Protein AF-A0A520H6A8-F1 (afdb_monomer_lite)

Sequence (180 aa):
MLRFQEWYRFLLSKWLVILTIGLIGGILGFTYAYFKKPYYIATTSFVLEESGSASSSLGGLGGLASMVGVDIGGGGGGIFQGDNILELYKSRAMIEKTLLTEIVVDNKKQLLVDVYISFNDLRNEWDNSELRNIHIKASSASNRLQDSLLGVIVSDINKNYLTVSKPDKKLSIIKADVTA

Secondary structure (DSSP, 8-state):
-HHHHHHHHHHHHTHHHHHHHHHHHHHHHHHHHHH-----EEEEEEE---S----STTSSSTTTHHHHS---S-----TTSTTHHHHHHHSHHHHHHHHTSEEEETTEEEEHHHHHHHHTTHHHHTTTSTTTT----SS-S--HHHHHHHHHHHHHIIIIIEEEE-SSTTS-EEEEEEE-

pLDDT: mean 81.59, std 15.68, range [42.97, 97.0]

Foldseek 3Di:
DVVVVVVVVVCVVCVVVVVVVVVVVVVVVCVVVVPDDDKDKDKDKDFQDDQPDDPDDPRRFPQCCVVPVGRDDDDDDHCRDACSVLVVCLDLVNQLLQQLDWDADPNDTDGNVVVVCVVVVVLVVCVPHPVNPDDAHSDVPDDPVNVVVSVVVSVCCSPPFWDWDDPDSPGRMIMIMGMD

Radius of gyration: 27.65 Å; chains: 1; bounding box: 62×59×78 Å

Structure (mmCIF, N/CA/C/O backbone):
data_AF-A0A520H6A8-F1
#
_entry.id   AF-A0A520H6A8-F1
#
loop_
_atom_site.group_PDB
_atom_site.id
_atom_site.type_symbol
_atom_site.label_atom_id
_atom_site.label_alt_id
_atom_site.label_comp_id
_atom_site.label_asym_id
_atom_site.label_entity_id
_atom_site.label_seq_id
_atom_site.pdbx_PDB_ins_code
_atom_site.Cartn_x
_atom_site.Cartn_y
_atom_site.Cartn_z
_atom_site.occupancy
_atom_site.B_iso_or_equiv
_atom_site.auth_seq_id
_atom_site.auth_comp_id
_atom_site.auth_asym_id
_atom_site.auth_atom_id
_atom_site.pdbx_PDB_model_num
ATOM 1 N N . MET A 1 1 ? 37.891 13.037 -44.558 1.00 59.78 1 MET A N 1
ATOM 2 C CA . MET A 1 1 ? 36.668 12.631 -45.291 1.00 59.78 1 MET A CA 1
ATOM 3 C C . MET A 1 1 ? 36.650 11.139 -45.652 1.00 59.78 1 MET A C 1
ATOM 5 O O . MET A 1 1 ? 35.626 10.511 -45.428 1.00 59.78 1 MET A O 1
ATOM 9 N N . LEU A 1 2 ? 37.771 10.546 -46.095 1.00 65.75 2 LEU A N 1
ATOM 10 C CA . LEU A 1 2 ? 37.885 9.122 -46.489 1.00 65.75 2 LEU A CA 1
ATOM 11 C C . LEU A 1 2 ? 37.439 8.099 -45.422 1.00 65.75 2 LEU A C 1
ATOM 13 O O . LEU A 1 2 ? 36.690 7.179 -45.735 1.00 65.75 2 LEU A O 1
ATOM 17 N N . ARG A 1 3 ? 37.793 8.307 -44.145 1.00 70.06 3 ARG A N 1
ATOM 18 C CA . ARG A 1 3 ? 37.411 7.376 -43.065 1.00 70.06 3 ARG A CA 1
ATOM 19 C C . ARG A 1 3 ? 35.894 7.221 -42.900 1.00 70.06 3 ARG A C 1
ATOM 21 O O . ARG A 1 3 ? 35.424 6.141 -42.586 1.00 70.06 3 ARG A O 1
ATOM 28 N N . PHE A 1 4 ? 35.101 8.262 -43.149 1.00 75.69 4 PHE A N 1
ATOM 29 C CA . PHE A 1 4 ? 33.644 8.184 -42.973 1.00 75.69 4 PHE A CA 1
ATOM 30 C C . PHE A 1 4 ? 32.980 7.291 -44.036 1.00 75.69 4 PHE A C 1
ATOM 32 O O . PHE A 1 4 ? 32.031 6.564 -43.748 1.00 75.69 4 PHE A O 1
ATOM 39 N N . GLN A 1 5 ? 33.515 7.302 -45.261 1.00 77.38 5 GLN A N 1
ATOM 40 C CA . GLN A 1 5 ? 33.028 6.465 -46.359 1.00 77.38 5 GLN A CA 1
ATOM 41 C C . GLN A 1 5 ? 33.377 4.984 -46.155 1.00 77.38 5 GLN A C 1
ATOM 43 O O . GLN A 1 5 ? 32.573 4.117 -46.497 1.00 77.38 5 GLN A O 1
ATOM 48 N N . GLU A 1 6 ? 34.539 4.687 -45.567 1.00 79.19 6 GLU A N 1
ATOM 49 C CA . GLU A 1 6 ? 34.951 3.317 -45.229 1.00 79.19 6 GLU A CA 1
ATOM 50 C C . GLU A 1 6 ? 34.042 2.698 -44.162 1.00 79.19 6 GLU A C 1
ATOM 52 O O . GLU A 1 6 ? 33.548 1.585 -44.339 1.00 79.19 6 GLU A O 1
ATOM 57 N N . TRP A 1 7 ? 33.739 3.449 -43.100 1.00 81.25 7 TRP A N 1
ATOM 58 C CA . TRP A 1 7 ? 32.823 3.006 -42.046 1.00 81.25 7 TRP A CA 1
ATOM 59 C C . TRP A 1 7 ? 31.401 2.780 -42.567 1.00 81.25 7 TRP A C 1
ATOM 61 O O . TRP A 1 7 ? 30.766 1.784 -42.221 1.00 81.25 7 TRP A O 1
ATOM 71 N N . TYR A 1 8 ? 30.917 3.652 -43.454 1.00 82.69 8 TYR A N 1
ATOM 72 C CA . TYR A 1 8 ? 29.604 3.495 -44.080 1.00 82.69 8 TYR A CA 1
ATOM 73 C C . TYR A 1 8 ? 29.512 2.221 -44.938 1.00 82.69 8 TYR A C 1
ATOM 75 O O . TYR A 1 8 ? 28.559 1.450 -44.815 1.00 82.69 8 TYR A O 1
ATOM 83 N N . ARG A 1 9 ? 30.533 1.943 -45.761 1.00 82.75 9 ARG A N 1
ATOM 84 C CA . ARG A 1 9 ? 30.605 0.703 -46.556 1.00 82.75 9 ARG A CA 1
ATOM 85 C C . ARG A 1 9 ? 30.714 -0.546 -45.677 1.00 82.75 9 ARG A C 1
ATOM 87 O O . ARG A 1 9 ? 30.116 -1.570 -46.001 1.00 82.75 9 ARG A O 1
ATOM 94 N N . PHE A 1 10 ? 31.431 -0.460 -44.558 1.00 83.50 10 PHE A N 1
ATOM 95 C CA . PHE A 1 10 ? 31.551 -1.551 -43.591 1.00 83.50 10 PHE A CA 1
ATOM 96 C C . PHE A 1 10 ? 30.209 -1.885 -42.915 1.00 83.50 10 PHE A C 1
ATOM 98 O O . PHE A 1 10 ? 29.831 -3.055 -42.848 1.00 83.50 10 PHE A O 1
ATOM 105 N N . LEU A 1 11 ? 29.451 -0.867 -42.492 1.00 83.62 11 LEU A N 1
ATOM 106 C CA . LEU A 1 11 ? 28.102 -1.026 -41.931 1.00 83.62 11 LEU A CA 1
ATOM 107 C C . LEU A 1 11 ? 27.141 -1.684 -42.934 1.00 83.62 11 LEU A C 1
ATOM 109 O O . LEU A 1 11 ? 26.421 -2.612 -42.571 1.00 83.62 11 LEU A O 1
ATOM 113 N N . LEU A 1 12 ? 27.181 -1.269 -44.206 1.00 83.69 12 LEU A N 1
ATOM 114 C CA . LEU A 1 12 ? 26.404 -1.886 -45.289 1.00 83.69 12 LEU A CA 1
ATOM 115 C C . LEU A 1 12 ? 26.795 -3.353 -45.534 1.00 83.69 12 LEU A C 1
ATOM 117 O O . LEU A 1 12 ? 25.922 -4.200 -45.704 1.00 83.69 12 LEU A O 1
ATOM 121 N N . SER A 1 13 ? 28.090 -3.681 -45.493 1.00 87.88 13 SER A N 1
ATOM 122 C CA . SER A 1 13 ? 28.577 -5.061 -45.658 1.00 87.88 13 SER A CA 1
ATOM 123 C C . SER A 1 13 ? 28.116 -5.997 -44.533 1.00 87.88 13 SER A C 1
ATOM 125 O O . SER A 1 13 ? 27.932 -7.194 -44.758 1.00 87.88 13 SER A O 1
ATOM 127 N N . LYS A 1 14 ? 27.905 -5.465 -43.323 1.00 89.75 14 LYS A N 1
ATOM 128 C CA . LYS A 1 14 ? 27.443 -6.214 -42.144 1.00 89.75 14 LYS A CA 1
ATOM 129 C C . LYS A 1 14 ? 25.970 -5.965 -41.806 1.00 89.75 14 LYS A C 1
ATOM 131 O O . LYS A 1 14 ? 25.535 -6.341 -40.720 1.00 89.75 14 LYS A O 1
ATOM 136 N N . TRP A 1 15 ? 25.189 -5.399 -42.728 1.00 89.19 15 TRP A N 1
ATOM 137 C CA . TRP A 1 15 ? 23.793 -5.022 -42.488 1.00 89.19 15 TRP A CA 1
ATOM 138 C C . TRP A 1 15 ? 22.920 -6.190 -42.003 1.00 89.19 15 TRP A C 1
ATOM 140 O O . TRP A 1 15 ? 22.103 -5.996 -41.112 1.00 89.19 15 TRP A O 1
ATOM 150 N N . LEU A 1 16 ? 23.164 -7.421 -42.476 1.00 89.31 16 LEU A N 1
ATOM 151 C CA . LEU A 1 16 ? 22.480 -8.622 -41.971 1.00 89.31 16 LEU A CA 1
ATOM 152 C C . LEU A 1 16 ? 22.775 -8.909 -40.490 1.00 89.31 16 LEU A C 1
ATOM 154 O O . LEU A 1 16 ? 21.863 -9.259 -39.754 1.00 89.31 16 LEU A O 1
ATOM 158 N N . VAL A 1 17 ? 24.021 -8.733 -40.038 1.00 91.62 17 VAL A N 1
ATOM 159 C CA . VAL A 1 17 ? 24.405 -8.926 -38.625 1.00 91.62 17 VAL A CA 1
ATOM 160 C C . VAL A 1 17 ? 23.788 -7.835 -37.748 1.00 91.62 17 VAL A C 1
ATOM 162 O O . VAL A 1 17 ? 23.321 -8.100 -36.646 1.00 91.62 17 VAL A O 1
ATOM 165 N N . ILE A 1 18 ? 23.752 -6.600 -38.248 1.00 91.75 18 ILE A N 1
ATOM 166 C CA . ILE A 1 18 ? 23.120 -5.473 -37.551 1.00 91.75 18 ILE A CA 1
ATOM 167 C C . ILE A 1 18 ? 21.611 -5.705 -37.437 1.00 91.75 18 ILE A C 1
ATOM 169 O O . ILE A 1 18 ? 21.031 -5.482 -36.377 1.00 91.75 18 ILE A O 1
ATOM 173 N N . LEU A 1 19 ? 20.984 -6.199 -38.507 1.00 93.38 19 LEU A N 1
ATOM 174 C CA . LEU A 1 19 ? 19.563 -6.512 -38.540 1.00 93.38 19 LEU A CA 1
ATOM 175 C C . LEU A 1 19 ? 19.219 -7.649 -37.577 1.00 93.38 19 LEU A C 1
ATOM 177 O O . LEU A 1 19 ? 18.251 -7.520 -36.838 1.00 93.38 19 LEU A O 1
ATOM 181 N N . THR A 1 20 ? 20.006 -8.728 -37.522 1.00 94.25 20 THR A N 1
ATOM 182 C CA . THR A 1 20 ? 19.737 -9.840 -36.596 1.00 94.25 20 THR A CA 1
ATOM 183 C C . THR A 1 20 ? 19.904 -9.429 -35.138 1.00 94.25 20 THR A C 1
ATOM 185 O O . THR A 1 20 ? 19.035 -9.735 -34.326 1.00 94.25 20 THR A O 1
ATOM 188 N N . ILE A 1 21 ? 20.959 -8.682 -34.797 1.00 95.56 21 ILE A N 1
ATOM 189 C CA . ILE A 1 21 ? 21.152 -8.157 -33.436 1.00 95.56 21 ILE A CA 1
ATOM 190 C C . ILE A 1 21 ? 20.030 -7.177 -33.073 1.00 95.56 21 ILE A C 1
ATOM 192 O O . ILE A 1 21 ? 19.483 -7.254 -31.974 1.00 95.56 21 ILE A O 1
ATOM 196 N N . GLY A 1 22 ? 19.647 -6.292 -33.998 1.00 94.94 22 GLY A N 1
ATOM 197 C CA . GLY A 1 22 ? 18.533 -5.364 -33.815 1.00 94.94 22 GLY A CA 1
ATOM 198 C C . GLY A 1 22 ? 17.197 -6.081 -33.620 1.00 94.94 22 GLY A C 1
ATOM 199 O O . GLY A 1 22 ? 16.420 -5.692 -32.754 1.00 94.94 22 GLY A O 1
ATOM 200 N N . LEU A 1 23 ? 16.953 -7.165 -34.360 1.00 96.50 23 LEU A N 1
ATOM 201 C CA . LEU A 1 23 ? 15.747 -7.979 -34.230 1.00 96.50 23 LEU A CA 1
ATOM 202 C C . LEU A 1 23 ? 15.709 -8.707 -32.881 1.00 96.50 23 LEU A C 1
ATOM 204 O O . LEU A 1 23 ? 14.691 -8.668 -32.200 1.00 96.50 23 LEU A O 1
ATOM 208 N N . ILE A 1 24 ? 16.821 -9.316 -32.458 1.00 96.75 24 ILE A N 1
ATOM 209 C CA . ILE A 1 24 ? 16.928 -9.990 -31.155 1.00 96.75 24 ILE A CA 1
ATOM 210 C C . ILE A 1 24 ? 16.736 -8.982 -30.017 1.00 96.75 24 ILE A C 1
ATOM 212 O O . ILE A 1 24 ? 15.935 -9.218 -29.115 1.00 96.75 24 ILE A O 1
ATOM 216 N N . GLY A 1 25 ? 17.422 -7.837 -30.073 1.00 96.69 25 GLY A N 1
ATOM 217 C CA . GLY A 1 25 ? 17.267 -6.765 -29.091 1.00 96.69 25 GLY A CA 1
ATOM 218 C C . GLY A 1 25 ? 15.847 -6.198 -29.068 1.00 96.69 25 GLY A C 1
ATOM 219 O O . GLY A 1 25 ? 15.298 -5.966 -27.994 1.00 96.69 25 GLY A O 1
ATOM 220 N N . GLY A 1 26 ? 15.224 -6.043 -30.238 1.00 96.56 26 GLY A N 1
ATOM 221 C CA . GLY A 1 26 ? 13.837 -5.610 -30.381 1.00 96.56 26 GLY A CA 1
ATOM 222 C C . GLY A 1 26 ? 12.848 -6.603 -29.777 1.00 96.56 26 GLY A C 1
ATOM 223 O O . GLY A 1 26 ? 11.975 -6.194 -29.019 1.00 96.56 26 GLY A O 1
ATOM 224 N N . ILE A 1 27 ? 13.014 -7.904 -30.036 1.00 97.00 27 ILE A N 1
ATOM 225 C CA . ILE A 1 27 ? 12.181 -8.961 -29.446 1.00 97.00 27 ILE A CA 1
ATOM 226 C C . ILE A 1 27 ? 12.343 -8.973 -27.927 1.00 97.00 27 ILE A C 1
ATOM 228 O O . ILE A 1 27 ? 11.342 -8.972 -27.216 1.00 97.00 27 ILE A O 1
ATOM 232 N N . LEU A 1 28 ? 13.574 -8.939 -27.412 1.00 96.19 28 LEU A N 1
ATOM 233 C CA . LEU A 1 28 ? 13.827 -8.924 -25.968 1.00 96.19 28 LEU A CA 1
ATOM 234 C C . LEU A 1 28 ? 13.251 -7.669 -25.302 1.00 96.19 28 LEU A C 1
ATOM 236 O O . LEU A 1 28 ? 12.582 -7.773 -24.276 1.00 96.19 28 LEU A O 1
ATOM 240 N N . GLY A 1 29 ? 13.459 -6.496 -25.904 1.00 95.31 29 GLY A N 1
ATOM 241 C CA . GLY A 1 29 ? 12.935 -5.226 -25.410 1.00 95.31 29 GLY A CA 1
ATOM 242 C C . GLY A 1 29 ? 11.408 -5.174 -25.431 1.00 95.31 29 GLY A C 1
ATOM 243 O O . GLY A 1 29 ? 10.798 -4.782 -24.440 1.00 95.31 29 GLY A O 1
ATOM 244 N N . PHE A 1 30 ? 10.787 -5.630 -26.522 1.00 95.06 30 PHE A N 1
ATOM 245 C CA . PHE A 1 30 ? 9.333 -5.723 -26.641 1.00 95.06 30 PHE A CA 1
ATOM 246 C C . PHE A 1 30 ? 8.754 -6.703 -25.624 1.00 95.06 30 PHE A C 1
ATOM 248 O O . PHE A 1 30 ? 7.806 -6.368 -24.925 1.00 95.06 30 PHE A O 1
ATOM 255 N N . THR A 1 31 ? 9.360 -7.883 -25.489 1.00 94.50 31 THR A N 1
ATOM 256 C CA . THR A 1 31 ? 8.930 -8.906 -24.528 1.00 94.50 31 THR A CA 1
ATOM 257 C C . THR A 1 31 ? 9.004 -8.364 -23.101 1.00 94.50 31 THR A C 1
ATOM 259 O O . THR A 1 31 ? 8.034 -8.453 -22.354 1.00 94.50 31 THR A O 1
ATOM 262 N N . TYR A 1 32 ? 10.115 -7.723 -22.733 1.00 93.50 32 TYR A N 1
ATOM 263 C CA . TYR A 1 32 ? 10.270 -7.094 -21.422 1.00 93.50 32 TYR A CA 1
ATOM 264 C C . TYR A 1 32 ? 9.230 -5.990 -21.178 1.00 93.50 32 TYR A C 1
ATOM 266 O O . TYR A 1 32 ? 8.599 -5.960 -20.123 1.00 93.50 32 TYR A O 1
ATOM 274 N N . ALA A 1 33 ? 9.023 -5.101 -22.153 1.00 90.75 33 ALA A N 1
ATOM 275 C CA . ALA A 1 33 ? 8.053 -4.016 -22.043 1.00 90.75 33 ALA A CA 1
ATOM 276 C C . ALA A 1 33 ? 6.607 -4.528 -21.963 1.00 90.75 33 ALA A C 1
ATOM 278 O O . ALA A 1 33 ? 5.809 -3.965 -21.222 1.00 90.75 33 ALA A O 1
ATOM 279 N N . TYR A 1 34 ? 6.285 -5.606 -22.680 1.00 90.50 34 TYR A N 1
ATOM 280 C CA . TYR A 1 34 ? 4.956 -6.210 -22.697 1.00 90.50 34 TYR A CA 1
ATOM 281 C C . TYR A 1 34 ? 4.600 -6.886 -21.366 1.00 90.50 34 TYR A C 1
ATOM 283 O O . TYR A 1 34 ? 3.470 -6.776 -20.902 1.00 90.50 34 TYR A O 1
ATOM 291 N N . PHE A 1 35 ? 5.561 -7.557 -20.720 1.00 89.62 35 PHE A N 1
ATOM 292 C CA . PHE A 1 35 ? 5.331 -8.214 -19.427 1.00 89.62 35 PHE A CA 1
ATOM 293 C C . PHE A 1 35 ? 5.417 -7.273 -18.221 1.00 89.62 35 PHE A C 1
ATOM 295 O O . PHE A 1 35 ? 4.959 -7.626 -17.131 1.00 89.62 35 PHE A O 1
ATOM 302 N N . LYS A 1 36 ? 6.004 -6.083 -18.378 1.00 85.56 36 LYS A N 1
ATOM 303 C CA . LYS A 1 36 ? 6.109 -5.115 -17.289 1.00 85.56 36 LYS A CA 1
ATOM 304 C C . LYS A 1 36 ? 4.738 -4.499 -17.013 1.00 85.56 36 LYS A C 1
ATOM 306 O O . LYS A 1 36 ? 4.284 -3.617 -17.737 1.00 85.56 36 LYS A O 1
ATOM 311 N N . LYS A 1 37 ? 4.091 -4.952 -15.937 1.00 80.81 37 LYS A N 1
ATOM 312 C CA . LYS A 1 37 ? 2.832 -4.365 -15.468 1.00 80.81 37 LYS A CA 1
ATOM 313 C C . LYS A 1 37 ? 3.035 -2.875 -15.127 1.00 80.81 37 LYS A C 1
ATOM 315 O O . LYS A 1 37 ? 4.077 -2.531 -14.557 1.00 80.81 37 LYS A O 1
ATOM 320 N N . PRO A 1 38 ? 2.088 -1.989 -15.491 1.00 81.75 38 PRO A N 1
ATOM 321 C CA . PRO A 1 38 ? 2.124 -0.596 -15.061 1.00 81.75 38 PRO A CA 1
ATOM 322 C C . PRO A 1 38 ? 2.018 -0.524 -13.533 1.00 81.75 38 PRO A C 1
ATOM 324 O O . PRO A 1 38 ? 1.336 -1.344 -12.930 1.00 81.75 38 PRO A O 1
ATOM 327 N N . TYR A 1 39 ? 2.713 0.440 -12.931 1.00 82.88 39 TYR A N 1
ATOM 328 C CA . TYR A 1 39 ? 2.699 0.680 -11.489 1.00 82.88 39 TYR A CA 1
ATOM 329 C C . TYR A 1 39 ? 2.027 2.023 -11.231 1.00 82.88 39 TYR A C 1
ATOM 331 O O . TYR A 1 39 ? 2.516 3.054 -11.707 1.00 82.88 39 TYR A O 1
ATOM 339 N N . TYR A 1 40 ? 0.905 2.013 -10.521 1.00 88.56 40 TYR A N 1
ATOM 340 C CA . TYR A 1 40 ? 0.135 3.211 -10.215 1.00 88.56 40 TYR A CA 1
ATOM 341 C C . TYR A 1 40 ? 0.379 3.617 -8.766 1.00 88.56 40 TYR A C 1
ATOM 343 O O . TYR A 1 40 ? 0.258 2.804 -7.857 1.00 88.56 40 TYR A O 1
ATOM 351 N N . ILE A 1 41 ? 0.727 4.887 -8.545 1.00 91.81 41 ILE A N 1
ATOM 352 C CA . ILE A 1 41 ? 0.984 5.427 -7.206 1.00 91.81 41 ILE A CA 1
ATOM 353 C C . ILE A 1 41 ? 0.012 6.572 -6.951 1.00 91.81 41 ILE A C 1
ATOM 355 O O . ILE A 1 41 ? 0.034 7.583 -7.655 1.00 91.81 41 ILE A O 1
ATOM 359 N N . ALA A 1 42 ? -0.822 6.421 -5.929 1.00 93.12 42 ALA A N 1
ATOM 360 C CA . ALA A 1 42 ? -1.629 7.496 -5.381 1.00 93.12 42 ALA A CA 1
ATOM 361 C C . ALA A 1 42 ? -0.867 8.148 -4.222 1.00 93.12 42 ALA A C 1
ATOM 363 O O . ALA A 1 42 ? -0.645 7.523 -3.188 1.00 93.12 42 ALA A O 1
ATOM 364 N N . THR A 1 43 ? -0.471 9.408 -4.397 1.00 93.19 43 THR A N 1
ATOM 365 C CA . THR A 1 43 ? 0.259 10.179 -3.385 1.00 93.19 43 THR A CA 1
ATOM 366 C C . THR A 1 43 ? -0.673 11.146 -2.671 1.00 93.19 43 THR A C 1
ATOM 368 O O . THR A 1 43 ? -1.290 11.999 -3.305 1.00 93.19 43 THR A O 1
ATOM 371 N N . THR A 1 44 ? -0.694 11.085 -1.341 1.00 92.50 44 THR A N 1
ATOM 372 C CA . THR A 1 44 ? -1.297 12.112 -0.482 1.00 92.50 44 THR A CA 1
ATOM 373 C C . THR A 1 44 ? -0.217 12.767 0.368 1.00 92.50 44 THR A C 1
ATOM 375 O O . THR A 1 44 ? 0.526 12.081 1.068 1.00 92.50 44 THR A O 1
ATOM 378 N N . SER A 1 45 ? -0.126 14.097 0.333 1.00 90.00 45 SER A N 1
ATOM 379 C CA . SER A 1 45 ? 0.818 14.867 1.150 1.00 90.00 45 SER A CA 1
ATOM 380 C C . SER A 1 45 ? 0.096 15.874 2.030 1.00 90.00 45 SER A C 1
ATOM 382 O O . SER A 1 45 ? -0.772 16.598 1.545 1.00 90.00 45 SER A 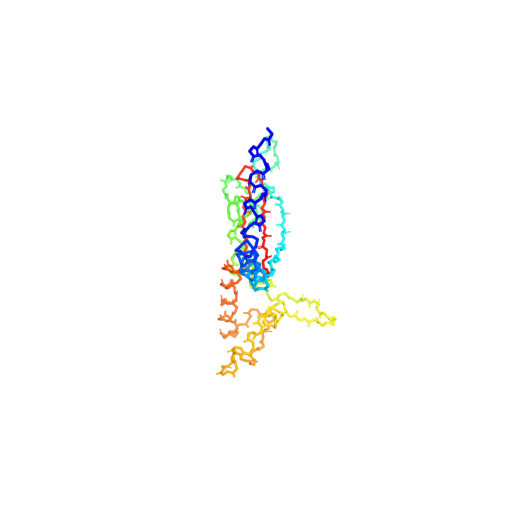O 1
ATOM 384 N N . PHE A 1 46 ? 0.490 15.962 3.296 1.00 87.31 46 PHE A N 1
ATOM 385 C CA . PHE A 1 46 ? -0.078 16.904 4.256 1.00 87.31 46 PHE A CA 1
ATOM 386 C C . PHE A 1 46 ? 1.012 17.496 5.148 1.00 87.31 46 PHE A C 1
ATOM 388 O O . PHE A 1 46 ? 2.077 16.904 5.327 1.00 87.31 46 PHE A O 1
ATOM 395 N N . VAL A 1 47 ? 0.750 18.687 5.683 1.00 82.75 47 VAL A N 1
ATOM 396 C CA . VAL A 1 47 ? 1.651 19.379 6.610 1.00 82.75 47 VAL A CA 1
ATOM 397 C C . VAL A 1 47 ? 1.121 19.202 8.019 1.00 82.7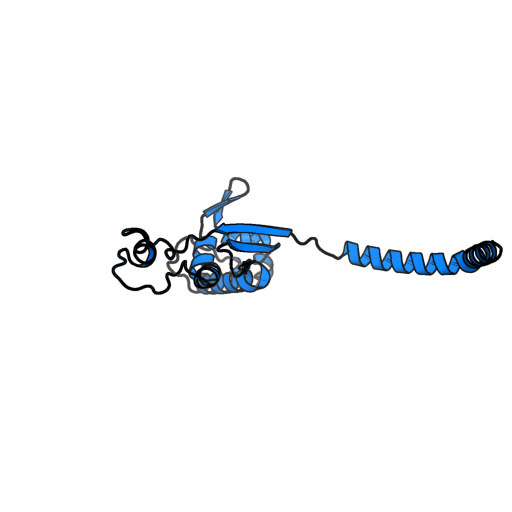5 47 VAL A C 1
ATOM 399 O O . VAL A 1 47 ? -0.080 19.338 8.246 1.00 82.75 47 VAL A O 1
ATOM 402 N N . LEU A 1 48 ? 2.018 18.917 8.954 1.00 71.62 48 LEU A N 1
ATOM 403 C CA . LEU A 1 48 ? 1.682 18.806 10.361 1.00 71.62 48 LEU A CA 1
ATOM 404 C C . LEU A 1 48 ? 2.202 20.028 11.121 1.00 71.62 48 LEU A C 1
ATOM 406 O O . LEU A 1 48 ? 3.393 20.334 11.085 1.00 71.62 48 LEU A O 1
ATOM 410 N N . GLU A 1 49 ? 1.297 20.748 11.779 1.00 65.75 49 GLU A N 1
ATOM 411 C CA . GLU A 1 49 ? 1.647 21.897 12.611 1.00 65.75 49 GLU A CA 1
ATOM 412 C C . GLU A 1 49 ? 2.157 21.398 13.968 1.00 65.75 49 GLU A C 1
ATOM 414 O O . GLU A 1 49 ? 1.408 20.865 14.788 1.00 65.75 49 GLU A O 1
ATOM 419 N N . GLU A 1 50 ? 3.467 21.503 14.178 1.00 59.78 50 GLU A N 1
ATOM 420 C CA . GLU A 1 50 ? 4.1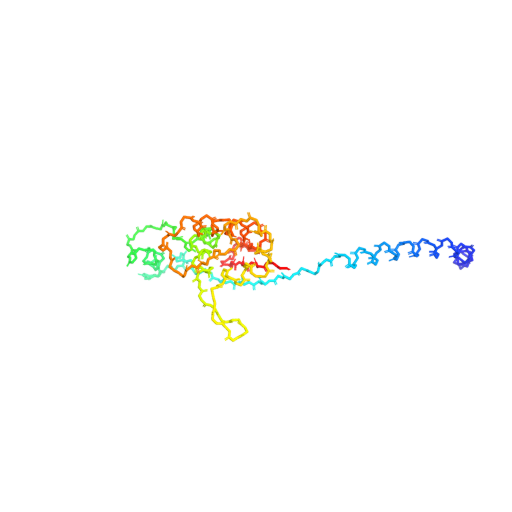04 21.147 15.442 1.00 59.78 50 GLU A CA 1
ATOM 421 C C . GLU A 1 50 ? 3.937 22.314 16.423 1.00 59.78 50 GLU A C 1
ATOM 423 O O . GLU A 1 50 ? 4.301 23.451 16.123 1.00 59.78 50 GLU A O 1
ATOM 428 N N . SER A 1 51 ? 3.373 22.050 17.604 1.00 54.22 51 SER A N 1
ATOM 429 C CA . SER A 1 51 ? 3.066 23.049 18.638 1.00 54.22 51 SER A CA 1
ATOM 430 C C . SER A 1 51 ? 4.323 23.543 19.373 1.00 54.22 51 SER A C 1
ATOM 432 O O . SER A 1 51 ? 4.420 23.436 20.596 1.00 54.22 51 SER A O 1
ATOM 434 N N . GLY A 1 52 ? 5.321 24.028 18.632 1.00 52.47 52 GLY A N 1
ATOM 435 C CA . GLY A 1 52 ? 6.692 24.117 19.122 1.00 52.47 52 GLY A CA 1
ATOM 436 C C . GLY A 1 52 ? 7.546 25.245 18.553 1.00 52.47 52 GLY A C 1
ATOM 437 O O . GLY A 1 52 ? 8.753 25.072 18.483 1.00 52.47 52 GLY A O 1
ATOM 438 N N . SER A 1 53 ? 6.989 26.396 18.163 1.00 42.97 53 SER A N 1
ATOM 439 C CA . SER A 1 53 ? 7.806 27.604 17.923 1.00 42.97 53 SER A CA 1
ATOM 440 C C . SER A 1 53 ? 6.972 28.885 17.832 1.00 42.97 53 SER A C 1
ATOM 442 O O . SER A 1 53 ? 6.841 29.483 16.768 1.00 42.97 53 SER A O 1
ATOM 444 N N . ALA A 1 54 ? 6.420 29.345 18.954 1.00 43.44 54 ALA A N 1
ATOM 445 C CA . ALA A 1 54 ? 5.992 30.735 19.083 1.00 43.44 54 ALA A CA 1
ATOM 446 C C . ALA A 1 54 ? 6.235 31.215 20.516 1.00 43.44 54 ALA A C 1
ATOM 448 O O . ALA A 1 54 ? 5.542 30.830 21.455 1.00 43.44 54 ALA A O 1
ATOM 449 N N . SER A 1 55 ? 7.241 32.075 20.666 1.00 43.94 55 SER A N 1
ATOM 450 C CA . SER A 1 55 ? 7.534 32.909 21.833 1.00 43.94 55 SER A CA 1
ATOM 451 C C . SER A 1 55 ? 6.437 33.960 22.036 1.00 43.94 55 SER A C 1
ATOM 453 O O . SER A 1 55 ? 6.652 35.166 21.928 1.00 43.94 55 SER A O 1
ATOM 455 N N . SER A 1 56 ? 5.212 33.507 22.258 1.00 47.72 56 SER A N 1
ATOM 456 C CA . SER A 1 56 ? 4.058 34.340 22.558 1.00 47.72 56 SER A CA 1
ATOM 457 C C . SER A 1 56 ? 3.152 33.537 23.473 1.00 47.72 56 SER A C 1
ATOM 459 O O . SER A 1 56 ? 2.880 32.368 23.216 1.00 47.72 56 SER A O 1
ATOM 461 N N . SER A 1 57 ? 2.745 34.183 24.560 1.00 48.09 57 SER A N 1
ATOM 462 C CA . SER A 1 57 ? 2.170 33.668 25.809 1.00 48.09 57 SER A CA 1
ATOM 463 C C . SER A 1 57 ? 0.970 32.692 25.733 1.00 48.09 57 SER A C 1
ATOM 465 O O . SER A 1 57 ? 0.378 32.409 26.770 1.00 48.09 57 SER A O 1
ATOM 467 N N . LEU A 1 58 ? 0.580 32.186 24.559 1.00 53.06 58 LEU A N 1
ATOM 468 C CA . LEU A 1 58 ? -0.591 31.324 24.348 1.00 53.06 58 LEU A CA 1
ATOM 469 C C . LEU A 1 58 ? -0.449 30.251 23.235 1.00 53.06 58 LEU A C 1
ATOM 471 O O . LEU A 1 58 ? -1.427 29.575 22.942 1.00 53.06 58 LEU A O 1
ATOM 475 N N . GLY A 1 59 ? 0.719 30.058 22.603 1.00 52.03 59 GLY A N 1
ATOM 476 C CA . GLY A 1 59 ? 0.837 29.180 21.415 1.00 52.03 59 GLY A CA 1
ATOM 477 C C . GLY A 1 59 ? 1.140 27.687 21.655 1.00 52.03 59 GLY A C 1
ATOM 478 O O . GLY A 1 59 ? 0.902 26.870 20.773 1.00 52.03 59 GLY A O 1
ATOM 479 N N . GLY A 1 60 ? 1.682 27.311 22.822 1.00 49.53 60 GLY A N 1
ATOM 480 C CA . GLY A 1 60 ? 2.348 26.007 23.034 1.00 49.53 60 GLY A CA 1
ATOM 481 C C . GLY A 1 60 ? 1.588 24.937 23.832 1.00 49.53 60 GLY A C 1
ATOM 482 O O . GLY A 1 60 ? 2.137 23.866 24.046 1.00 49.53 60 GLY A O 1
ATOM 483 N N . LEU A 1 61 ? 0.351 25.200 24.273 1.00 51.47 61 LEU A N 1
ATOM 484 C CA . LEU A 1 61 ? -0.496 24.238 25.012 1.00 51.47 61 LEU A CA 1
ATOM 485 C C . LEU A 1 61 ? -1.493 23.476 24.102 1.00 51.47 61 LEU A C 1
ATOM 487 O O . LEU A 1 61 ? -2.319 22.701 24.573 1.00 51.47 61 LEU A O 1
ATOM 491 N N . GLY A 1 62 ? -1.460 23.700 22.782 1.00 52.56 62 GLY A N 1
ATOM 492 C CA . GLY A 1 62 ? -2.414 23.115 21.824 1.00 52.56 62 GLY A CA 1
ATOM 493 C C . GLY A 1 62 ? -2.126 21.663 21.412 1.00 52.56 62 GLY A C 1
ATOM 494 O O . GLY A 1 62 ? -3.004 21.006 20.855 1.00 52.56 62 GLY A O 1
ATOM 495 N N . GLY A 1 63 ? -0.916 21.153 21.682 1.00 52.28 63 GLY A N 1
ATOM 496 C CA . GLY A 1 63 ? -0.387 19.879 21.166 1.00 52.28 63 GLY A CA 1
ATOM 497 C C . GLY A 1 63 ? -0.565 18.638 22.053 1.00 52.28 63 GLY A C 1
ATOM 498 O O . GLY A 1 63 ? -0.540 17.526 21.527 1.00 52.28 63 GLY A O 1
ATOM 499 N N . LEU A 1 64 ? -0.764 18.788 23.371 1.00 48.34 64 LEU A N 1
ATOM 500 C CA . LEU A 1 64 ? -1.137 17.674 24.262 1.00 48.34 64 LEU A CA 1
ATOM 501 C C . LEU A 1 64 ? -2.540 17.847 24.887 1.00 48.34 64 LEU A C 1
ATOM 503 O O . LEU A 1 64 ? -3.120 16.875 25.369 1.00 48.34 64 LEU A O 1
ATOM 507 N N . ALA A 1 65 ? -3.197 19.000 24.703 1.00 51.53 65 ALA A N 1
ATOM 508 C CA . ALA A 1 65 ? -4.645 19.163 24.853 1.00 51.53 65 ALA A CA 1
ATOM 509 C C . ALA A 1 65 ? -5.351 18.393 23.734 1.00 51.53 65 ALA A C 1
ATOM 511 O O . ALA A 1 65 ? -6.434 17.848 23.910 1.00 51.53 65 ALA A O 1
ATOM 512 N N . SER A 1 66 ? -4.665 18.259 22.604 1.00 48.91 66 SER A N 1
ATOM 513 C CA . SER A 1 66 ? -5.040 17.457 21.445 1.00 48.91 66 SER A CA 1
ATOM 514 C C . SER A 1 66 ? -4.793 15.952 21.602 1.00 48.91 66 SER A C 1
ATOM 516 O O . SER A 1 66 ? -5.232 15.189 20.746 1.00 48.91 66 SER A O 1
ATOM 518 N N . MET A 1 67 ? -4.156 15.497 22.689 1.00 45.81 67 MET A N 1
ATOM 519 C CA . MET A 1 67 ? -3.951 14.069 22.981 1.00 45.81 67 MET A CA 1
ATOM 520 C C . MET A 1 67 ? -4.681 13.557 24.228 1.00 45.81 67 MET A C 1
ATOM 522 O O . MET A 1 67 ? -5.017 12.376 24.274 1.00 45.81 67 MET A O 1
ATOM 526 N N . VAL A 1 68 ? -4.931 14.419 25.222 1.00 53.25 68 VAL A N 1
ATOM 527 C CA . VAL A 1 68 ? -5.582 14.053 26.500 1.00 53.25 68 VAL A CA 1
ATOM 528 C C . VAL A 1 68 ? -6.856 14.872 26.783 1.00 53.25 68 VAL A C 1
ATOM 530 O O . VAL A 1 68 ? -7.657 14.492 27.630 1.00 53.25 68 VAL A O 1
ATOM 533 N N . GLY A 1 69 ? -7.096 15.981 26.078 1.00 47.91 69 GLY A N 1
ATOM 534 C CA . GLY A 1 69 ? -8.134 16.967 26.411 1.00 47.91 69 GLY A CA 1
ATOM 535 C C . GLY A 1 69 ? -7.632 18.121 27.289 1.00 47.91 69 GLY A C 1
ATOM 536 O O . GLY A 1 69 ? -8.348 19.107 27.434 1.00 47.91 69 GLY A O 1
ATOM 537 N N . VAL A 1 70 ? -6.408 18.040 27.839 1.00 49.31 70 VAL A N 1
ATOM 538 C CA . VAL A 1 70 ? -5.748 19.108 28.617 1.00 49.31 70 VAL A CA 1
ATOM 539 C C . VAL A 1 70 ? -4.215 18.973 28.514 1.00 49.31 70 VAL A C 1
ATOM 541 O O . VAL A 1 70 ? -3.672 17.959 28.942 1.00 49.31 70 VAL A O 1
ATOM 544 N N . ASP A 1 71 ? -3.520 19.991 27.986 1.00 48.25 71 ASP A N 1
ATOM 545 C CA . ASP A 1 71 ? -2.060 20.173 28.126 1.00 48.25 71 ASP A CA 1
ATOM 546 C C . ASP A 1 71 ? -1.808 21.241 29.186 1.00 48.25 71 ASP A C 1
ATOM 548 O O . ASP A 1 71 ? -2.161 22.406 28.985 1.00 48.25 71 ASP A O 1
ATOM 552 N N . ILE A 1 72 ? -1.199 20.880 30.309 1.00 50.19 72 ILE A N 1
ATOM 553 C CA . ILE A 1 72 ? -0.641 21.849 31.251 1.00 50.19 72 ILE A CA 1
ATOM 554 C C . ILE A 1 72 ? 0.767 21.366 31.593 1.00 50.19 72 ILE A C 1
ATOM 556 O O . ILE A 1 72 ? 0.973 20.623 32.546 1.00 50.19 72 ILE A O 1
ATOM 560 N N . GLY A 1 73 ? 1.737 21.839 30.810 1.00 47.62 73 GLY A N 1
ATOM 561 C CA . GLY A 1 73 ? 3.121 22.006 31.247 1.00 47.62 73 GLY A CA 1
ATOM 562 C C . GLY A 1 73 ? 4.106 20.908 30.844 1.00 47.62 73 GLY A C 1
ATOM 563 O O . GLY A 1 73 ? 4.135 19.834 31.431 1.00 47.62 73 GLY A O 1
ATOM 564 N N . GLY A 1 74 ? 5.035 21.279 29.958 1.00 46.62 74 GLY A N 1
ATOM 565 C CA . GLY A 1 74 ? 6.316 20.593 29.761 1.00 46.62 74 GLY A CA 1
ATOM 566 C C . GLY A 1 74 ? 6.340 19.689 28.533 1.00 46.62 74 GLY A C 1
ATOM 567 O O . GLY A 1 74 ? 5.847 18.571 28.570 1.00 46.62 74 GLY A O 1
ATOM 568 N N . GLY A 1 75 ? 6.938 20.190 27.448 1.00 58.06 75 GLY A N 1
ATOM 569 C CA . GLY A 1 75 ? 6.951 19.560 26.128 1.00 58.06 75 GLY A CA 1
ATOM 570 C C . GLY A 1 75 ? 7.369 18.087 26.121 1.00 58.06 75 GLY A C 1
ATOM 571 O O . GLY A 1 75 ? 8.412 17.715 26.655 1.00 58.06 75 GLY A O 1
ATOM 572 N N . GLY A 1 76 ? 6.560 17.266 25.454 1.00 49.38 76 GLY A N 1
ATOM 573 C CA . GLY A 1 76 ? 6.838 15.848 25.269 1.00 49.38 76 GLY A CA 1
ATOM 574 C C . GLY A 1 76 ? 5.820 15.152 24.371 1.00 49.38 76 GLY A C 1
ATOM 575 O O . GLY A 1 76 ? 4.894 14.527 24.868 1.00 49.38 76 GLY A O 1
ATOM 576 N N . GLY A 1 77 ? 6.021 15.235 23.052 1.00 59.31 77 GLY A N 1
ATOM 577 C CA . GLY A 1 77 ? 5.715 14.153 22.107 1.00 59.31 77 GLY A CA 1
ATOM 578 C C . GLY A 1 77 ? 4.263 13.681 22.009 1.00 59.31 77 GLY A C 1
ATOM 579 O O . GLY A 1 77 ? 3.952 12.560 22.402 1.00 59.31 77 GLY A O 1
ATOM 580 N N . GLY A 1 78 ? 3.390 14.478 21.392 1.00 62.81 78 GLY A N 1
ATOM 581 C CA . GLY A 1 78 ? 2.073 14.008 20.948 1.00 62.81 78 GLY A CA 1
ATOM 582 C C . GLY A 1 78 ? 2.164 12.936 19.845 1.00 62.81 78 GLY A C 1
ATOM 583 O O . GLY A 1 78 ? 3.151 12.863 19.112 1.00 62.81 78 GLY A O 1
ATOM 584 N N . ILE A 1 79 ? 1.111 12.128 19.665 1.00 63.78 79 ILE A N 1
ATOM 585 C CA . ILE A 1 79 ? 0.988 11.111 18.592 1.00 63.78 79 ILE A CA 1
ATOM 5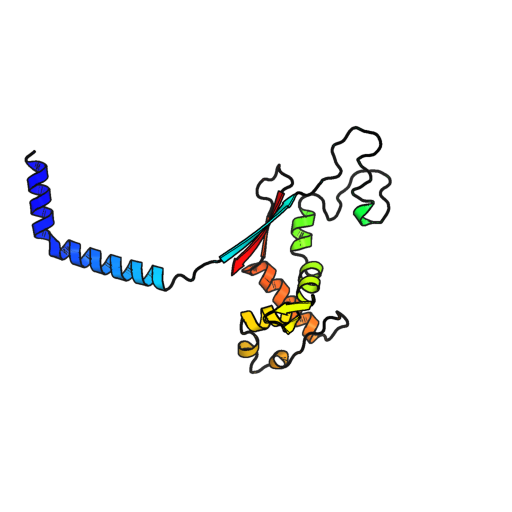86 C C . ILE A 1 79 ? 1.089 11.721 17.192 1.00 63.78 79 ILE A C 1
ATOM 588 O O . ILE A 1 79 ? 1.394 11.025 16.229 1.00 63.78 79 ILE A O 1
ATOM 592 N N . PHE A 1 80 ? 0.835 13.026 17.088 1.00 67.19 80 PHE A N 1
ATOM 593 C CA . PHE A 1 80 ? 0.954 13.796 15.861 1.00 67.19 80 PHE A CA 1
ATOM 594 C C . PHE A 1 80 ? 2.343 14.426 15.687 1.00 67.19 80 PHE A C 1
ATOM 596 O O . PHE A 1 80 ? 2.612 14.992 14.644 1.00 67.19 80 PHE A O 1
ATOM 603 N N . GLN A 1 81 ? 3.257 14.331 16.652 1.00 69.25 81 GLN A N 1
ATOM 604 C CA . GLN A 1 81 ? 4.573 14.969 16.553 1.00 69.25 81 GLN A CA 1
ATOM 605 C C . GLN A 1 81 ? 5.622 14.043 15.927 1.00 69.25 81 GLN A C 1
ATOM 607 O O . GLN A 1 81 ? 5.683 12.848 16.224 1.00 69.25 81 GLN A O 1
ATOM 612 N N . GLY A 1 82 ? 6.497 14.626 15.102 1.00 70.44 82 GLY A N 1
ATOM 613 C CA . GLY A 1 82 ? 7.682 13.954 14.568 1.00 70.44 82 GLY A CA 1
ATOM 614 C C . GLY A 1 82 ? 7.371 12.659 13.812 1.00 70.44 82 GLY A C 1
ATOM 615 O O . GLY A 1 82 ? 6.498 12.631 12.951 1.00 70.44 82 GLY A O 1
ATOM 616 N N . ASP A 1 83 ? 8.103 11.590 14.133 1.00 73.88 83 ASP A N 1
ATOM 617 C CA . ASP A 1 83 ? 7.983 10.280 13.478 1.00 73.88 83 ASP A CA 1
ATOM 618 C C . ASP A 1 83 ? 6.809 9.430 14.015 1.00 73.88 83 ASP A C 1
ATOM 620 O O . ASP A 1 83 ? 6.432 8.439 13.386 1.00 73.88 83 ASP A O 1
ATOM 624 N N . ASN A 1 84 ? 6.168 9.825 15.128 1.00 80.62 84 ASN A N 1
ATOM 625 C CA . ASN A 1 84 ? 5.046 9.076 15.722 1.00 80.62 84 ASN A CA 1
ATOM 626 C C . ASN A 1 84 ? 3.840 9.001 14.783 1.00 80.62 84 ASN A C 1
ATOM 628 O O . ASN A 1 84 ? 3.148 7.986 14.734 1.00 80.62 84 ASN A O 1
ATOM 632 N N . ILE A 1 85 ? 3.616 10.052 13.997 1.00 83.81 85 ILE A N 1
ATOM 633 C CA . ILE A 1 85 ? 2.535 10.095 13.013 1.00 83.81 85 ILE A CA 1
ATOM 634 C C . ILE A 1 85 ? 2.744 9.082 11.882 1.00 83.81 85 ILE A C 1
ATOM 636 O O . ILE A 1 85 ? 1.775 8.507 11.388 1.00 83.81 85 ILE A O 1
ATOM 640 N N . LEU A 1 86 ? 4.000 8.815 11.499 1.00 88.25 86 LEU A N 1
ATOM 641 C CA . LEU A 1 86 ? 4.322 7.814 10.480 1.00 88.25 86 LEU A CA 1
ATOM 642 C C . LEU A 1 86 ? 3.932 6.421 10.983 1.00 88.25 86 LEU A C 1
ATOM 644 O O . LEU A 1 86 ? 3.368 5.623 10.236 1.00 88.25 86 LEU A O 1
ATOM 648 N N . GLU A 1 87 ? 4.196 6.143 12.261 1.00 87.69 87 GLU A N 1
ATOM 649 C CA . GLU A 1 87 ? 3.815 4.882 12.895 1.00 87.69 87 GLU A CA 1
ATOM 650 C C . GLU A 1 87 ? 2.306 4.795 13.150 1.00 87.69 87 GLU A C 1
ATOM 652 O O . GLU A 1 87 ? 1.707 3.744 12.932 1.00 87.69 87 GLU A O 1
ATOM 657 N N . LEU A 1 88 ? 1.658 5.907 13.511 1.00 89.12 88 LEU A N 1
ATOM 658 C CA . LEU A 1 88 ? 0.207 5.968 13.678 1.00 89.12 88 LEU A CA 1
ATOM 659 C C . LEU A 1 88 ? -0.518 5.605 12.379 1.00 89.12 88 LEU A C 1
ATOM 661 O O . LEU A 1 88 ? -1.438 4.790 12.412 1.00 89.12 88 LEU A O 1
ATOM 665 N N . TYR A 1 89 ? -0.086 6.141 11.235 1.00 89.75 89 TYR A N 1
ATOM 666 C CA . TYR A 1 89 ? -0.676 5.810 9.933 1.00 89.75 89 TYR A CA 1
ATOM 667 C C . TYR A 1 89 ? -0.521 4.328 9.561 1.00 89.75 89 TYR A C 1
ATOM 669 O O . TYR A 1 89 ? -1.431 3.754 8.968 1.00 89.75 89 TYR A O 1
ATOM 677 N N . LYS A 1 90 ? 0.601 3.702 9.934 1.00 92.94 90 LYS A N 1
ATOM 678 C CA . LYS A 1 90 ? 0.846 2.264 9.719 1.00 92.94 90 LYS A CA 1
ATOM 679 C C . LYS A 1 90 ? 0.199 1.380 10.788 1.00 92.94 90 LYS A C 1
ATOM 681 O O . LYS A 1 90 ? 0.178 0.155 10.660 1.00 92.94 90 LYS A O 1
ATOM 686 N N . SER A 1 91 ? -0.316 1.971 11.865 1.00 94.31 91 SER A N 1
ATOM 687 C CA . SER A 1 91 ? -0.858 1.213 12.984 1.00 94.31 91 SER A CA 1
ATOM 688 C C . SER A 1 91 ? -2.069 0.383 12.564 1.00 94.31 91 SER A C 1
ATOM 690 O O . SER A 1 91 ? -2.921 0.809 11.777 1.00 94.31 91 SER A O 1
ATOM 692 N N . ARG A 1 92 ? -2.184 -0.805 13.165 1.00 93.81 92 ARG A N 1
ATOM 693 C CA . ARG A 1 92 ? -3.317 -1.710 12.948 1.00 93.81 92 ARG A CA 1
ATOM 694 C C . ARG A 1 92 ? -4.655 -1.012 13.180 1.00 93.81 92 ARG A C 1
ATOM 696 O O . ARG A 1 92 ? -5.539 -1.106 12.343 1.00 93.81 92 ARG A O 1
ATOM 703 N N . ALA A 1 93 ? -4.773 -0.246 14.263 1.00 92.00 93 ALA A N 1
ATOM 704 C CA . ALA A 1 93 ? -6.015 0.436 14.612 1.00 92.00 93 ALA A CA 1
ATOM 705 C C . ALA A 1 93 ? -6.478 1.443 13.542 1.00 92.00 93 ALA A C 1
ATOM 707 O O . ALA A 1 93 ? -7.675 1.523 13.267 1.00 92.00 93 ALA A O 1
ATOM 708 N N . MET A 1 94 ? -5.559 2.202 12.934 1.00 92.81 94 MET A N 1
ATOM 709 C CA . MET A 1 94 ? -5.902 3.167 11.882 1.00 92.81 94 MET A CA 1
ATOM 710 C C . MET A 1 94 ? -6.350 2.467 10.600 1.00 92.81 94 MET A C 1
ATOM 712 O O . MET A 1 94 ? -7.401 2.800 10.044 1.00 92.81 94 MET A O 1
ATOM 716 N N . ILE A 1 95 ? -5.589 1.467 10.155 1.00 95.31 95 ILE A N 1
ATOM 717 C CA . ILE A 1 95 ? -5.889 0.742 8.918 1.00 95.31 95 ILE A CA 1
ATOM 718 C C . ILE A 1 95 ? -7.176 -0.073 9.075 1.00 95.31 95 ILE A C 1
ATOM 720 O O . ILE A 1 95 ? -8.043 0.004 8.212 1.00 95.31 95 ILE A O 1
ATOM 724 N N . GLU A 1 96 ? -7.373 -0.779 10.192 1.00 94.06 96 GLU A N 1
ATOM 725 C CA . GLU A 1 96 ? -8.600 -1.553 10.432 1.00 94.06 96 GLU A CA 1
ATOM 726 C C . GLU A 1 96 ? -9.846 -0.677 10.469 1.00 94.06 96 GLU A C 1
ATOM 728 O O . GLU A 1 96 ? -10.844 -1.008 9.833 1.00 94.06 96 GLU A O 1
ATOM 733 N N . LYS A 1 97 ? -9.802 0.467 11.164 1.00 93.19 97 LYS A N 1
ATOM 734 C CA . LYS A 1 97 ? -10.935 1.404 11.169 1.00 93.19 97 LYS A CA 1
ATOM 735 C C . LYS A 1 97 ? -11.252 1.916 9.766 1.00 93.19 97 LYS A C 1
ATOM 737 O O . LYS A 1 97 ? -12.421 2.038 9.408 1.00 93.19 97 LYS A O 1
ATOM 742 N N . THR A 1 98 ? -10.222 2.172 8.965 1.00 94.12 98 THR A N 1
ATOM 743 C CA . THR A 1 98 ? -10.383 2.606 7.573 1.00 94.12 98 THR A CA 1
ATOM 744 C C . THR A 1 98 ? -11.001 1.494 6.719 1.00 94.12 98 THR A C 1
ATOM 746 O O . THR A 1 98 ? -11.962 1.731 5.997 1.00 94.12 98 THR A O 1
ATOM 749 N N . LEU A 1 99 ? -10.529 0.254 6.865 1.00 94.75 99 LEU A N 1
ATOM 750 C CA . LEU A 1 99 ? -11.066 -0.932 6.188 1.00 94.75 99 LEU A CA 1
ATOM 751 C C . LEU A 1 99 ? -12.536 -1.217 6.538 1.00 94.75 99 LEU A C 1
ATOM 753 O O . LEU A 1 99 ? -13.303 -1.662 5.685 1.00 94.75 99 LEU A O 1
ATOM 757 N N . LEU A 1 100 ? -12.937 -0.932 7.776 1.00 94.44 100 LEU A N 1
ATOM 758 C CA . LEU A 1 100 ? -14.316 -1.061 8.254 1.00 94.44 100 LEU A CA 1
ATOM 759 C C . LEU A 1 100 ? -15.187 0.171 7.955 1.00 94.44 100 LEU A C 1
ATOM 761 O O . LEU A 1 100 ? -16.330 0.236 8.406 1.00 94.44 100 LEU A O 1
ATOM 765 N N . THR A 1 101 ? -14.678 1.146 7.200 1.00 94.62 101 THR A N 1
ATOM 766 C CA . THR A 1 101 ? -15.468 2.297 6.756 1.00 94.62 101 THR A CA 1
ATOM 767 C C . THR A 1 101 ? -16.332 1.909 5.559 1.00 94.62 101 THR A C 1
ATOM 769 O O . THR A 1 101 ? -15.874 1.254 4.622 1.00 94.62 101 THR A O 1
ATOM 772 N N . GLU A 1 102 ? -17.599 2.321 5.585 1.00 94.50 102 GLU A N 1
ATOM 773 C CA . GLU A 1 102 ? -18.515 2.140 4.462 1.00 94.50 102 GLU A CA 1
ATOM 774 C C . GLU A 1 102 ? -18.229 3.168 3.364 1.00 94.50 102 GLU A C 1
ATOM 776 O O . GLU A 1 102 ? -18.185 4.373 3.616 1.00 94.50 102 GLU A O 1
ATOM 781 N N . ILE A 1 103 ? -18.098 2.688 2.132 1.00 94.06 103 ILE A N 1
ATOM 782 C CA . ILE A 1 103 ? -17.901 3.501 0.934 1.00 94.06 103 ILE A CA 1
ATOM 783 C C . ILE A 1 103 ? -18.927 3.131 -0.139 1.00 94.06 103 ILE A C 1
ATOM 785 O O . ILE A 1 103 ? -19.581 2.088 -0.073 1.00 94.06 103 ILE A O 1
ATOM 789 N N . VAL A 1 104 ? -19.084 4.005 -1.132 1.00 94.06 104 VAL A N 1
ATOM 790 C CA . VAL A 1 104 ? -19.949 3.763 -2.290 1.00 94.06 104 VAL A CA 1
ATOM 791 C C . VAL A 1 104 ? -19.068 3.494 -3.503 1.00 94.06 104 VAL A C 1
ATOM 793 O O . VAL A 1 104 ? -18.332 4.376 -3.935 1.00 94.06 104 VAL A O 1
ATOM 796 N N . VAL A 1 105 ? -19.159 2.284 -4.052 1.00 90.19 105 VAL A N 1
ATOM 797 C CA . VAL A 1 105 ? -18.489 1.878 -5.299 1.00 90.19 105 VAL A CA 1
ATOM 798 C C . VAL A 1 105 ? -19.558 1.320 -6.228 1.00 90.19 105 VAL A C 1
ATOM 800 O O . VAL A 1 105 ? -20.377 0.511 -5.796 1.00 90.19 105 VAL A O 1
ATOM 803 N N . ASP A 1 106 ? -19.603 1.790 -7.475 1.00 87.81 106 ASP A N 1
ATOM 804 C CA . ASP A 1 106 ? -20.599 1.383 -8.479 1.00 87.81 106 ASP A CA 1
ATOM 805 C C . ASP A 1 106 ? -22.055 1.459 -7.979 1.00 87.81 106 ASP A C 1
ATOM 807 O O . ASP A 1 106 ? -22.856 0.540 -8.158 1.00 87.81 106 ASP A O 1
ATOM 811 N N . ASN A 1 107 ? -22.397 2.559 -7.297 1.00 90.94 107 ASN A N 1
ATOM 812 C CA . ASN A 1 107 ? -23.698 2.797 -6.653 1.00 90.94 107 ASN A CA 1
ATOM 813 C C . ASN A 1 107 ? -24.099 1.767 -5.577 1.00 90.94 107 ASN A C 1
ATOM 815 O O . ASN A 1 107 ? -25.259 1.731 -5.160 1.00 90.94 107 ASN A O 1
ATOM 819 N N . LYS A 1 108 ? -23.162 0.951 -5.084 1.00 91.44 108 LYS A N 1
ATOM 820 C CA . LYS A 1 108 ? -23.380 0.008 -3.983 1.00 91.44 108 LYS A CA 1
ATOM 821 C C . LYS A 1 108 ? -22.614 0.451 -2.747 1.00 91.44 108 LYS A C 1
ATOM 823 O O . LYS A 1 108 ? -21.423 0.750 -2.812 1.00 91.44 108 LYS A O 1
ATOM 828 N N . LYS A 1 109 ? -23.309 0.469 -1.610 1.00 92.62 109 LYS A N 1
ATOM 829 C CA . LYS A 1 109 ? -22.709 0.733 -0.303 1.00 92.62 109 LYS A CA 1
ATOM 830 C C . LYS A 1 109 ? -22.103 -0.562 0.238 1.00 92.62 109 LYS A C 1
ATOM 832 O O . LYS A 1 109 ? -22.822 -1.547 0.383 1.00 92.62 109 LYS A O 1
ATOM 837 N N . GLN A 1 110 ? -20.805 -0.559 0.509 1.00 93.69 110 GLN A N 1
ATOM 838 C CA . GLN A 1 110 ? -20.061 -1.716 1.016 1.00 93.69 110 GLN A CA 1
ATOM 839 C C . GLN A 1 110 ? -18.871 -1.264 1.864 1.00 93.69 110 GLN A C 1
ATOM 841 O O . GLN A 1 110 ? -18.482 -0.097 1.814 1.00 93.69 110 GLN A O 1
ATOM 846 N N . LEU A 1 111 ? -18.298 -2.165 2.662 1.00 94.44 111 LEU A N 1
ATOM 847 C CA . LEU A 1 111 ? -17.098 -1.849 3.433 1.00 94.44 111 LEU A CA 1
ATOM 848 C C . LEU A 1 111 ? -15.881 -1.783 2.512 1.00 94.44 111 LEU A C 1
ATOM 850 O O . LEU A 1 111 ? -15.777 -2.541 1.547 1.00 94.44 111 LEU A O 1
ATOM 854 N N . LEU A 1 112 ? -14.924 -0.914 2.839 1.00 95.00 112 LEU A N 1
ATOM 855 C CA . LEU A 1 112 ? -13.678 -0.806 2.081 1.00 95.00 112 LEU A CA 1
ATOM 856 C C . LEU A 1 112 ? -12.917 -2.144 2.036 1.00 95.00 112 LEU A C 1
ATOM 858 O O . LEU A 1 112 ? -12.312 -2.480 1.021 1.00 95.00 112 LEU A O 1
ATOM 862 N N . VAL A 1 113 ? -12.988 -2.941 3.101 1.00 94.50 113 VAL A N 1
ATOM 863 C CA . VAL A 1 113 ? -12.378 -4.276 3.139 1.00 94.50 113 VAL A CA 1
ATOM 864 C C . VAL A 1 113 ? -12.980 -5.249 2.124 1.00 94.50 113 VAL A C 1
ATOM 866 O O . VAL A 1 113 ? -12.244 -6.049 1.555 1.00 94.50 113 VAL A O 1
ATOM 869 N N . ASP A 1 114 ? -14.281 -5.169 1.837 1.00 93.06 114 ASP A N 1
ATOM 870 C CA . ASP A 1 114 ? -14.914 -6.030 0.831 1.00 93.06 114 ASP A CA 1
ATOM 871 C C . ASP A 1 114 ? -14.463 -5.636 -0.584 1.00 93.06 114 ASP A C 1
ATOM 873 O O . ASP A 1 114 ? -14.229 -6.495 -1.441 1.00 93.06 114 ASP A O 1
ATOM 877 N N . VAL A 1 115 ? -14.243 -4.337 -0.809 1.00 92.75 115 VAL A N 1
ATOM 878 C CA . VAL A 1 115 ? -13.630 -3.822 -2.043 1.00 92.75 115 VAL A CA 1
ATOM 879 C C . VAL A 1 115 ? -12.196 -4.323 -2.180 1.00 92.75 115 VAL A C 1
ATOM 881 O O . VAL A 1 115 ? -11.816 -4.805 -3.239 1.00 92.75 115 VAL A O 1
ATOM 884 N N . TYR A 1 116 ? -11.410 -4.290 -1.105 1.00 93.19 116 TYR A N 1
ATOM 885 C CA . TYR A 1 116 ? -10.048 -4.823 -1.116 1.00 93.19 116 TYR A CA 1
ATOM 886 C C . TYR A 1 116 ? -10.017 -6.339 -1.400 1.00 93.19 116 TYR A C 1
ATOM 888 O O . TYR A 1 116 ? -9.203 -6.803 -2.198 1.00 93.19 116 TYR A O 1
ATOM 896 N N . ILE A 1 117 ? -10.921 -7.114 -0.789 1.00 92.75 117 ILE A N 1
ATOM 897 C CA . ILE A 1 117 ? -11.024 -8.569 -0.990 1.00 92.75 117 ILE A CA 1
ATOM 898 C C . ILE A 1 117 ? -11.391 -8.911 -2.437 1.00 92.75 117 ILE A C 1
ATOM 900 O O . ILE A 1 117 ? -10.844 -9.860 -2.996 1.00 92.75 117 ILE A O 1
ATOM 904 N N . SER A 1 118 ? -12.320 -8.159 -3.030 1.00 90.81 118 SER A N 1
ATOM 905 C CA . SER A 1 118 ? -12.735 -8.362 -4.422 1.00 90.81 118 SER A CA 1
ATOM 906 C C . SER A 1 118 ? -11.676 -7.899 -5.419 1.00 90.81 118 SER A C 1
ATOM 908 O O . SER A 1 118 ? -11.422 -8.608 -6.383 1.00 90.81 118 SER A O 1
ATOM 910 N N . PHE A 1 119 ? -11.005 -6.772 -5.167 1.00 89.94 119 PHE A N 1
ATOM 911 C CA . PHE A 1 119 ? -9.934 -6.262 -6.029 1.00 89.94 119 PHE A CA 1
ATOM 912 C C . PHE A 1 119 ? -8.745 -7.226 -6.140 1.00 89.94 119 PHE A C 1
ATOM 914 O O . PHE A 1 119 ? -8.153 -7.349 -7.208 1.00 89.94 119 PHE A O 1
ATOM 921 N N . ASN A 1 120 ? -8.406 -7.917 -5.049 1.00 90.94 120 ASN A N 1
ATOM 922 C CA . ASN A 1 120 ? -7.305 -8.883 -5.012 1.00 90.94 120 ASN A CA 1
ATOM 923 C C . ASN A 1 120 ? -7.759 -10.334 -5.262 1.00 90.94 120 ASN A C 1
ATOM 925 O O . ASN A 1 120 ? -6.979 -11.252 -5.037 1.00 90.94 120 ASN A O 1
ATOM 929 N N . ASP A 1 121 ? -9.013 -10.564 -5.671 1.00 90.81 121 ASP A N 1
ATOM 930 C CA . ASP A 1 121 ? -9.570 -11.900 -5.938 1.00 90.81 121 ASP A CA 1
ATOM 931 C C . ASP A 1 121 ? -9.392 -12.924 -4.790 1.00 90.81 121 ASP A C 1
ATOM 933 O O . ASP A 1 121 ? -9.437 -14.140 -5.001 1.00 90.81 121 ASP A O 1
ATOM 937 N N . LEU A 1 122 ? -9.272 -12.464 -3.537 1.00 90.50 122 LEU A N 1
ATOM 938 C CA . LEU A 1 122 ? -8.906 -13.321 -2.396 1.00 90.50 122 LEU A CA 1
ATOM 939 C C . LEU A 1 122 ? -9.941 -14.420 -2.119 1.00 90.50 122 LEU A C 1
ATOM 941 O O . LEU A 1 122 ? -9.615 -15.486 -1.603 1.00 90.50 122 LEU A O 1
ATOM 945 N N . ARG A 1 123 ? -11.204 -14.202 -2.504 1.00 87.88 123 ARG A N 1
ATOM 946 C CA . ARG A 1 123 ? -12.263 -15.221 -2.397 1.00 87.88 123 ARG A CA 1
ATOM 947 C C . ARG A 1 123 ? -11.953 -16.474 -3.213 1.00 87.88 123 ARG A C 1
ATOM 949 O O . ARG A 1 123 ? -12.316 -17.561 -2.771 1.00 87.88 123 ARG A O 1
ATOM 956 N N . ASN A 1 124 ? -11.292 -16.320 -4.360 1.00 87.06 124 ASN A N 1
ATOM 957 C CA . ASN A 1 124 ? -10.889 -17.436 -5.214 1.00 87.06 124 ASN A CA 1
ATOM 958 C C . ASN A 1 124 ? -9.702 -18.190 -4.604 1.00 87.06 124 ASN A C 1
ATOM 960 O O . ASN A 1 124 ? -9.630 -19.409 -4.697 1.00 87.06 124 ASN A O 1
ATOM 964 N N . GLU A 1 125 ? -8.797 -17.492 -3.917 1.00 86.44 125 GLU A N 1
ATOM 965 C CA . GLU A 1 125 ? -7.698 -18.136 -3.186 1.00 86.44 125 GLU A CA 1
ATOM 966 C C . GLU A 1 125 ? -8.200 -18.925 -1.968 1.00 86.44 125 GLU A C 1
ATOM 968 O O . GLU A 1 125 ? -7.614 -19.929 -1.562 1.00 86.44 125 GLU A O 1
ATOM 973 N N . TRP A 1 126 ? -9.325 -18.500 -1.393 1.00 88.06 126 TRP A N 1
ATOM 974 C CA . TRP A 1 126 ? -9.937 -19.109 -0.214 1.00 88.06 126 TRP A CA 1
ATOM 975 C C . TRP A 1 126 ? -10.911 -20.246 -0.517 1.00 88.06 126 TRP A C 1
ATOM 977 O O . TRP A 1 126 ? -11.580 -20.690 0.417 1.00 88.06 126 TRP A O 1
ATOM 987 N N . ASP A 1 127 ? -11.002 -20.726 -1.763 1.00 79.31 127 ASP A N 1
ATOM 988 C CA . ASP A 1 127 ? -12.071 -21.620 -2.247 1.00 79.31 127 ASP A CA 1
ATOM 989 C C . ASP A 1 127 ? -12.268 -22.886 -1.381 1.00 79.31 127 ASP A C 1
ATOM 991 O O . ASP A 1 127 ? -13.386 -23.369 -1.225 1.00 79.31 127 ASP A O 1
ATOM 995 N N . ASN A 1 128 ? -11.205 -23.357 -0.714 1.00 78.69 128 ASN A N 1
ATOM 996 C CA . ASN A 1 128 ? -11.208 -24.529 0.175 1.00 78.69 128 ASN A CA 1
ATOM 997 C C . ASN A 1 128 ? -11.203 -24.203 1.683 1.00 78.69 128 ASN A C 1
ATOM 999 O O . ASN A 1 128 ? -10.865 -25.057 2.501 1.00 78.69 128 ASN A O 1
ATOM 1003 N N . SER A 1 129 ? -11.529 -22.972 2.078 1.00 83.00 129 SER A N 1
ATOM 1004 C CA . SER A 1 129 ? -11.476 -22.531 3.475 1.00 83.00 129 SER A CA 1
ATOM 1005 C C . SER A 1 129 ? -12.794 -21.926 3.950 1.00 83.00 129 SER A C 1
ATOM 1007 O O . SER A 1 129 ? -13.591 -21.397 3.172 1.00 83.00 129 SER A O 1
ATOM 1009 N N . GLU A 1 130 ? -12.985 -21.906 5.269 1.00 80.88 130 GLU A N 1
ATOM 1010 C CA . GLU A 1 130 ? -14.108 -21.214 5.918 1.00 80.88 130 GLU A CA 1
ATOM 1011 C C . GLU A 1 130 ? -14.123 -19.696 5.626 1.00 80.88 130 GLU A C 1
ATOM 1013 O O . GLU A 1 130 ? -15.146 -19.034 5.812 1.00 80.88 130 GLU A O 1
ATOM 1018 N N . LEU A 1 131 ? -13.015 -19.139 5.111 1.00 82.25 131 LEU A N 1
ATOM 1019 C CA . LEU A 1 131 ? -12.891 -17.730 4.736 1.00 82.25 131 LEU A CA 1
ATOM 1020 C C . LEU A 1 131 ? -13.667 -17.393 3.463 1.00 82.25 131 LEU A C 1
ATOM 1022 O O . LEU A 1 131 ? -14.073 -16.248 3.294 1.00 82.25 131 LEU A O 1
ATOM 1026 N N . ARG A 1 132 ? -13.954 -18.359 2.582 1.00 82.75 132 ARG A N 1
ATOM 1027 C CA . ARG A 1 132 ? -14.666 -18.090 1.323 1.00 82.75 132 ARG A CA 1
ATOM 1028 C C . ARG A 1 132 ? -15.994 -17.367 1.546 1.00 82.75 132 ARG A C 1
ATOM 1030 O O . ARG A 1 132 ? -16.296 -16.412 0.840 1.00 82.75 132 ARG A O 1
ATOM 1037 N N . ASN A 1 133 ? -16.736 -17.761 2.580 1.00 81.81 133 ASN A N 1
ATOM 1038 C CA . ASN A 1 133 ? -18.068 -17.230 2.880 1.00 81.81 133 ASN A CA 1
ATOM 1039 C C . ASN A 1 133 ? -18.080 -16.247 4.067 1.00 81.81 133 ASN A C 1
ATOM 1041 O O . ASN A 1 133 ? -19.156 -15.875 4.547 1.00 81.81 133 ASN A O 1
ATOM 1045 N N . ILE A 1 134 ? -16.911 -15.825 4.573 1.00 84.12 134 ILE A N 1
ATOM 1046 C CA . ILE A 1 134 ? -16.855 -14.899 5.710 1.00 84.12 134 ILE A CA 1
ATOM 1047 C C . ILE A 1 134 ? -17.410 -13.532 5.311 1.00 84.12 134 ILE A C 1
ATOM 1049 O O . ILE A 1 134 ? -16.970 -12.952 4.323 1.00 84.12 134 ILE A O 1
ATOM 1053 N N . HIS A 1 135 ? -18.358 -13.007 6.081 1.00 85.06 135 HIS A N 1
ATOM 1054 C CA . HIS A 1 135 ? -18.878 -11.652 5.901 1.00 85.06 135 HIS A CA 1
ATOM 1055 C C . HIS A 1 135 ? -18.324 -10.766 7.008 1.00 85.06 135 HIS A C 1
ATOM 1057 O O . HIS A 1 135 ? -18.547 -11.041 8.192 1.00 85.06 135 HIS A O 1
ATOM 1063 N N . ILE A 1 136 ? -17.585 -9.727 6.621 1.00 87.44 136 ILE A N 1
ATOM 1064 C CA . ILE A 1 136 ? -17.016 -8.776 7.569 1.00 87.44 136 ILE A CA 1
ATOM 1065 C C . ILE A 1 136 ? -18.114 -7.801 7.987 1.00 87.44 136 ILE A C 1
ATOM 1067 O O . ILE A 1 136 ? -18.866 -7.287 7.164 1.00 87.44 136 ILE A O 1
ATOM 1071 N N . LYS A 1 137 ? -18.238 -7.571 9.295 1.00 86.81 137 LYS A N 1
ATOM 1072 C CA . LYS A 1 137 ? -19.185 -6.600 9.849 1.00 86.81 137 LYS A CA 1
ATOM 1073 C C . LYS A 1 137 ? -18.455 -5.304 10.175 1.00 86.81 137 LYS A C 1
ATOM 1075 O O . LYS A 1 137 ? -17.328 -5.343 10.656 1.00 86.81 137 LYS A O 1
ATOM 1080 N N . ALA A 1 138 ? -19.143 -4.173 10.016 1.00 81.44 138 ALA A N 1
ATOM 1081 C CA . ALA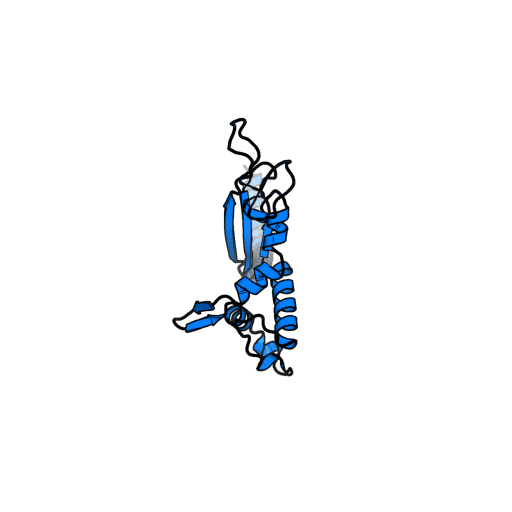 A 1 138 ? -18.620 -2.845 10.355 1.00 81.44 138 ALA A CA 1
ATOM 1082 C C . ALA A 1 138 ? -18.233 -2.704 11.842 1.00 81.44 138 ALA A C 1
ATOM 1084 O O . ALA A 1 138 ? -17.390 -1.889 12.204 1.00 81.44 138 ALA A O 1
ATOM 1085 N N . SER A 1 139 ? -18.856 -3.494 12.722 1.00 77.31 139 SER A N 1
ATOM 1086 C CA . SER A 1 139 ? 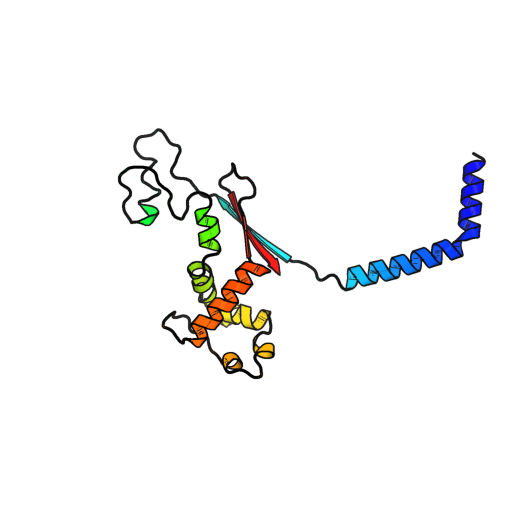-18.524 -3.504 14.145 1.00 77.31 139 SER A CA 1
ATOM 1087 C C . SER A 1 139 ? -17.268 -4.331 14.415 1.00 77.31 139 SER A C 1
ATOM 1089 O O . SER A 1 139 ? -17.163 -5.471 13.967 1.00 77.31 139 SER A O 1
ATOM 1091 N N . SER A 1 140 ? -16.368 -3.794 15.243 1.00 63.66 140 SER A N 1
ATOM 1092 C CA . SER A 1 140 ? -15.236 -4.535 15.816 1.00 63.66 140 SER A CA 1
ATOM 1093 C C . SER A 1 140 ? -15.653 -5.580 16.865 1.00 63.66 140 SER A C 1
ATOM 1095 O O . SER A 1 140 ? -14.793 -6.293 17.378 1.00 63.66 140 SER A O 1
ATOM 1097 N N . ALA A 1 141 ? -16.945 -5.684 17.213 1.00 62.25 141 ALA A N 1
ATOM 1098 C CA . ALA A 1 141 ? -17.449 -6.720 18.112 1.00 62.25 141 ALA A CA 1
ATOM 1099 C C . ALA A 1 141 ? -17.285 -8.105 17.456 1.00 62.25 141 ALA A C 1
ATOM 1101 O O . ALA A 1 141 ? -17.870 -8.414 16.417 1.00 62.25 141 ALA A O 1
ATOM 1102 N N . SER A 1 142 ? -16.412 -8.902 18.061 1.00 59.66 142 SER A N 1
ATOM 1103 C CA . SER A 1 142 ? -15.470 -9.799 17.404 1.00 59.66 142 SER A CA 1
ATOM 1104 C C . SER A 1 142 ? -16.031 -11.166 17.013 1.00 59.66 142 SER A C 1
ATOM 1106 O O . SER A 1 142 ? -16.395 -11.992 17.848 1.00 59.66 142 SER A O 1
ATOM 1108 N N . ASN A 1 143 ? -15.952 -11.478 15.720 1.00 77.56 143 ASN A N 1
ATOM 1109 C CA . ASN A 1 143 ? -15.694 -12.852 15.304 1.00 77.56 143 ASN A CA 1
ATOM 1110 C C . ASN A 1 143 ? -14.167 -13.040 15.253 1.00 77.56 143 ASN A C 1
ATOM 1112 O O . ASN A 1 143 ? -13.483 -12.261 14.591 1.00 77.56 143 ASN A O 1
ATOM 1116 N N . ARG A 1 144 ? -13.623 -14.065 15.924 1.00 86.19 144 ARG A N 1
ATOM 1117 C CA . ARG A 1 144 ? -12.178 -14.379 15.921 1.00 86.19 144 ARG A CA 1
ATOM 1118 C C . ARG A 1 144 ? -11.614 -14.493 14.501 1.00 86.19 144 ARG A C 1
ATOM 1120 O O . ARG A 1 144 ? -10.489 -14.079 14.248 1.00 86.19 144 ARG A O 1
ATOM 1127 N N . LEU A 1 145 ? -12.407 -15.033 13.574 1.00 86.94 145 LEU A N 1
ATOM 1128 C CA . LEU A 1 145 ? -12.013 -15.154 12.170 1.00 86.94 145 LEU A CA 1
ATOM 1129 C C . LEU A 1 145 ? -11.894 -13.790 11.478 1.00 86.94 145 LEU A C 1
ATOM 1131 O O . LEU A 1 145 ? -10.960 -13.583 10.712 1.00 86.94 145 LEU A O 1
ATOM 1135 N N . GLN A 1 146 ? -12.797 -12.850 11.776 1.00 88.81 146 GLN A N 1
ATOM 1136 C CA . GLN A 1 146 ? -12.729 -11.487 11.241 1.00 88.81 146 GLN A CA 1
ATOM 1137 C C . GLN A 1 146 ? -11.487 -10.760 11.765 1.00 88.81 146 GLN A C 1
ATOM 1139 O O . GLN A 1 146 ? -10.788 -10.132 10.980 1.00 88.81 146 GLN A O 1
ATOM 1144 N N . ASP A 1 147 ? -11.196 -10.877 13.064 1.00 89.06 147 ASP A N 1
ATOM 1145 C CA . ASP A 1 147 ? -10.007 -10.266 13.672 1.00 89.06 147 ASP A CA 1
ATOM 1146 C C . ASP A 1 147 ? -8.713 -10.789 13.031 1.00 89.06 147 ASP A C 1
ATOM 1148 O O . ASP A 1 147 ? -7.864 -10.010 12.601 1.00 89.06 147 ASP A O 1
ATOM 1152 N N . SER A 1 148 ? -8.608 -12.112 12.866 1.00 90.19 148 SER A N 1
ATOM 1153 C CA . SER A 1 148 ? -7.459 -12.730 12.203 1.00 90.19 148 SER A CA 1
ATOM 1154 C C . SER A 1 148 ? -7.322 -12.281 10.748 1.00 90.19 148 SER A C 1
ATOM 1156 O O . SER A 1 148 ? -6.212 -12.004 10.298 1.00 90.19 148 SER A O 1
ATOM 1158 N N . LEU A 1 149 ? -8.431 -12.215 10.007 1.00 91.25 149 LEU A N 1
ATOM 1159 C CA . LEU A 1 149 ? -8.422 -11.806 8.606 1.00 91.25 149 LEU A CA 1
ATOM 1160 C C . LEU A 1 149 ? -8.007 -10.339 8.452 1.00 91.25 149 LEU A C 1
ATOM 1162 O O . LEU A 1 149 ? -7.141 -10.034 7.636 1.00 91.25 149 LEU A O 1
ATOM 1166 N N . LEU A 1 150 ? -8.573 -9.442 9.264 1.00 93.06 150 LEU A N 1
ATOM 1167 C CA . LEU A 1 150 ? -8.190 -8.031 9.279 1.00 93.06 150 LEU A CA 1
ATOM 1168 C C . LEU A 1 150 ? -6.708 -7.865 9.620 1.00 93.06 150 LEU A C 1
ATOM 1170 O O . LEU A 1 150 ? -6.020 -7.106 8.946 1.00 93.06 150 LEU A O 1
ATOM 1174 N N . GLY A 1 151 ? -6.186 -8.631 10.582 1.00 93.69 151 GLY A N 1
ATOM 1175 C CA . GLY A 1 151 ? -4.760 -8.625 10.907 1.00 93.69 151 GLY A CA 1
ATOM 1176 C C . GLY A 1 151 ? -3.864 -9.006 9.721 1.00 93.69 151 GLY A C 1
ATOM 1177 O O . GLY A 1 151 ? -2.841 -8.357 9.489 1.00 93.69 151 GLY A O 1
ATOM 1178 N N . VAL A 1 152 ? -4.257 -10.017 8.938 1.00 93.81 152 VAL A N 1
ATOM 1179 C CA . VAL A 1 152 ? -3.529 -10.422 7.721 1.00 93.81 152 VAL A CA 1
ATOM 1180 C C . VAL A 1 152 ? -3.583 -9.322 6.662 1.00 93.81 152 VAL A C 1
ATOM 1182 O O . VAL A 1 152 ? -2.534 -8.929 6.155 1.00 93.81 152 VAL A O 1
ATOM 1185 N N . ILE A 1 153 ? -4.770 -8.772 6.387 1.00 95.06 153 ILE A N 1
ATOM 1186 C CA . ILE A 1 153 ? -4.964 -7.700 5.398 1.00 95.06 153 ILE A CA 1
ATOM 1187 C C . ILE A 1 153 ? -4.170 -6.444 5.782 1.00 95.06 153 ILE A C 1
ATOM 1189 O O . ILE A 1 153 ? -3.493 -5.852 4.951 1.00 95.06 153 ILE A O 1
ATOM 1193 N N . VAL A 1 154 ? -4.188 -6.050 7.055 1.00 96.19 154 VAL A N 1
ATOM 1194 C CA . VAL A 1 154 ? -3.398 -4.918 7.564 1.00 96.19 154 VAL A CA 1
ATOM 1195 C C . VAL A 1 154 ? -1.902 -5.154 7.367 1.00 96.19 154 VAL A C 1
ATOM 1197 O O . VAL A 1 154 ? -1.174 -4.234 6.991 1.00 96.19 154 VAL A O 1
ATOM 1200 N N . SER A 1 155 ? -1.425 -6.374 7.644 1.00 96.31 155 SER A N 1
ATOM 1201 C CA . SER A 1 155 ? -0.015 -6.717 7.444 1.00 96.31 155 SER A CA 1
ATOM 1202 C C . SER A 1 155 ? 0.375 -6.621 5.975 1.00 96.31 155 SER A C 1
ATOM 1204 O O . SER A 1 155 ? 1.457 -6.125 5.669 1.00 96.31 155 SER A O 1
ATOM 1206 N N . ASP A 1 156 ? -0.505 -7.074 5.088 1.00 95.62 156 ASP A N 1
ATOM 1207 C CA . ASP A 1 156 ? -0.305 -7.017 3.650 1.00 95.62 156 ASP A CA 1
ATOM 1208 C C . ASP A 1 156 ? -0.284 -5.571 3.126 1.00 95.62 156 ASP A C 1
ATOM 1210 O O . ASP A 1 156 ? 0.688 -5.167 2.486 1.00 95.62 156 ASP A O 1
ATOM 1214 N N . ILE A 1 157 ? -1.261 -4.744 3.516 1.00 95.81 157 ILE A N 1
ATOM 1215 C CA . ILE A 1 157 ? -1.317 -3.318 3.156 1.00 95.81 157 ILE A CA 1
ATOM 1216 C C . ILE A 1 157 ? -0.026 -2.605 3.555 1.00 95.81 157 ILE A C 1
ATOM 1218 O O . ILE A 1 157 ? 0.586 -1.941 2.723 1.00 95.81 157 ILE A O 1
ATOM 1222 N N . ASN A 1 158 ? 0.433 -2.774 4.796 1.00 95.56 158 ASN A N 1
ATOM 1223 C CA . ASN A 1 158 ? 1.656 -2.127 5.278 1.00 95.56 158 ASN A CA 1
ATOM 1224 C C . ASN A 1 158 ? 2.936 -2.586 4.566 1.00 95.56 158 ASN A C 1
ATOM 1226 O O . ASN A 1 158 ? 3.924 -1.856 4.568 1.00 95.56 158 ASN A O 1
ATOM 1230 N N . LYS A 1 159 ? 2.961 -3.809 4.027 1.00 94.75 159 LYS A N 1
ATOM 1231 C CA . LYS A 1 159 ? 4.149 -4.369 3.368 1.00 94.75 159 LYS A CA 1
ATOM 1232 C C . LYS A 1 159 ? 4.195 -4.044 1.883 1.00 94.75 159 LYS A C 1
ATOM 1234 O O . LYS A 1 159 ? 5.274 -3.772 1.366 1.00 94.75 159 LYS A O 1
ATOM 1239 N N . ASN A 1 160 ? 3.046 -4.111 1.218 1.00 92.94 160 ASN A N 1
ATOM 1240 C CA . ASN A 1 160 ? 2.976 -4.174 -0.238 1.00 92.94 160 ASN A CA 1
ATOM 1241 C C . ASN A 1 160 ? 2.313 -2.947 -0.873 1.00 92.94 160 ASN A C 1
ATOM 1243 O O . ASN A 1 160 ? 2.596 -2.661 -2.033 1.00 92.94 160 ASN A O 1
ATOM 1247 N N . TYR A 1 161 ? 1.464 -2.219 -0.136 1.00 93.31 161 TYR A N 1
ATOM 1248 C CA . TYR A 1 161 ? 0.611 -1.175 -0.718 1.00 93.31 161 TYR A CA 1
ATOM 1249 C C . TYR A 1 161 ? 0.865 0.213 -0.134 1.00 93.31 161 TYR A C 1
ATOM 1251 O O . TYR A 1 161 ? 0.873 1.179 -0.884 1.00 93.31 161 TYR A O 1
ATOM 1259 N N . LEU A 1 162 ? 1.056 0.339 1.182 1.00 95.00 162 LEU A N 1
ATOM 1260 C CA . LEU A 1 162 ? 1.145 1.616 1.886 1.00 95.00 162 LEU A CA 1
ATOM 1261 C C . LEU A 1 162 ? 2.592 1.943 2.258 1.00 95.00 162 LEU A C 1
ATOM 1263 O O . LEU A 1 162 ? 3.229 1.234 3.031 1.00 95.00 162 LEU A O 1
ATOM 1267 N N . THR A 1 163 ? 3.078 3.088 1.788 1.00 94.81 163 THR A N 1
ATOM 1268 C CA . THR A 1 163 ? 4.352 3.671 2.217 1.00 94.81 163 THR A CA 1
ATOM 1269 C C . THR A 1 163 ? 4.111 5.050 2.810 1.00 94.81 163 THR A C 1
ATOM 1271 O O . THR A 1 163 ? 3.622 5.945 2.131 1.00 94.81 163 THR A O 1
ATOM 1274 N N . VAL A 1 164 ? 4.492 5.253 4.072 1.00 93.00 164 VAL A N 1
ATOM 1275 C CA . VAL A 1 164 ? 4.371 6.552 4.750 1.00 93.00 164 VAL A CA 1
ATOM 1276 C C . VAL A 1 164 ? 5.759 7.054 5.101 1.00 93.00 164 VAL A C 1
ATOM 1278 O O . VAL A 1 164 ? 6.529 6.363 5.768 1.00 93.00 164 VAL A O 1
ATOM 1281 N N . SER A 1 165 ? 6.100 8.245 4.622 1.00 91.81 165 SER A N 1
ATOM 1282 C CA . SER A 1 165 ? 7.442 8.804 4.754 1.00 91.81 165 SER A CA 1
ATOM 1283 C C . SER A 1 165 ? 7.422 10.319 4.921 1.00 91.81 165 SER A C 1
ATOM 1285 O O . SER A 1 165 ? 6.443 10.995 4.605 1.00 91.81 165 SER A O 1
ATOM 1287 N N . LYS A 1 166 ? 8.539 10.853 5.412 1.00 89.56 166 LYS A N 1
ATOM 1288 C CA . LYS A 1 166 ? 8.823 12.284 5.484 1.00 89.56 166 LYS A CA 1
ATOM 1289 C C . LYS A 1 166 ? 9.883 12.608 4.420 1.00 89.56 166 LYS A C 1
ATOM 1291 O O . LYS A 1 166 ? 11.049 12.276 4.642 1.00 89.56 166 LYS A O 1
ATOM 1296 N N . PRO A 1 167 ? 9.512 13.185 3.256 1.00 86.69 167 PRO A N 1
ATOM 1297 C CA . PRO A 1 167 ? 10.445 13.370 2.139 1.00 86.69 167 PRO A CA 1
ATOM 1298 C C . PRO A 1 167 ? 11.650 14.248 2.492 1.00 86.69 167 PRO A C 1
ATOM 1300 O O . PRO A 1 167 ? 12.764 13.974 2.053 1.00 86.69 167 PRO A O 1
ATOM 1303 N N . ASP A 1 168 ? 11.433 15.274 3.318 1.00 85.62 168 ASP A N 1
ATOM 1304 C CA . ASP A 1 168 ? 12.486 16.120 3.875 1.00 85.62 168 ASP A CA 1
ATOM 1305 C C . ASP A 1 168 ? 12.376 16.127 5.402 1.00 85.62 168 ASP A C 1
ATOM 1307 O O . ASP A 1 168 ? 11.370 16.555 5.966 1.00 85.62 168 ASP A O 1
ATOM 1311 N N . LYS A 1 169 ? 13.435 15.687 6.088 1.00 80.38 169 LYS A N 1
ATOM 1312 C CA . LYS A 1 169 ? 13.476 15.617 7.556 1.00 80.38 169 LYS A CA 1
ATOM 1313 C C . LYS A 1 169 ? 13.256 16.973 8.235 1.00 80.38 169 LYS A C 1
ATOM 1315 O O . LYS A 1 169 ? 12.779 16.992 9.369 1.00 80.38 169 LYS A O 1
ATOM 1320 N N . LYS A 1 170 ? 13.583 18.080 7.562 1.00 78.75 170 LYS A N 1
ATOM 1321 C CA . LYS A 1 170 ? 13.445 19.450 8.074 1.00 78.75 170 LYS A CA 1
ATOM 1322 C C . LYS A 1 170 ? 12.051 20.036 7.860 1.00 78.75 170 LYS A C 1
ATOM 1324 O O . LYS A 1 170 ? 11.674 20.938 8.597 1.00 78.75 170 LYS A O 1
ATOM 1329 N N . LEU A 1 171 ? 11.300 19.553 6.870 1.00 78.50 171 LEU A N 1
ATOM 1330 C CA . LEU A 1 171 ? 9.961 20.058 6.557 1.00 78.50 171 LEU A CA 1
ATOM 1331 C C . LEU A 1 171 ? 8.904 19.223 7.266 1.00 78.50 171 LEU A C 1
ATOM 1333 O O . LEU A 1 171 ? 8.988 18.006 7.246 1.00 78.50 171 LEU A O 1
ATOM 1337 N N . SER A 1 172 ? 7.846 19.819 7.801 1.00 78.81 172 SER A N 1
ATOM 1338 C CA . SER A 1 172 ? 6.753 19.068 8.447 1.00 78.81 172 SER A CA 1
ATOM 1339 C C . SER A 1 172 ? 5.791 18.381 7.462 1.00 78.81 172 SER A C 1
ATOM 1341 O O . SER A 1 172 ? 4.628 18.157 7.784 1.00 78.81 172 SER A O 1
ATOM 1343 N N . ILE A 1 173 ? 6.259 18.071 6.248 1.00 84.94 173 ILE A N 1
ATOM 1344 C CA . ILE A 1 173 ? 5.469 17.428 5.194 1.00 84.94 173 ILE A CA 1
ATOM 1345 C C . ILE A 1 173 ? 5.569 15.914 5.345 1.00 84.94 173 ILE A C 1
ATOM 1347 O O . ILE A 1 173 ? 6.658 15.343 5.273 1.00 84.94 173 ILE A O 1
ATOM 1351 N N . ILE A 1 174 ? 4.420 15.262 5.481 1.00 89.44 174 ILE A N 1
ATOM 1352 C CA . ILE A 1 174 ? 4.285 13.807 5.461 1.00 89.44 174 ILE A CA 1
ATOM 1353 C C . ILE A 1 174 ? 3.671 13.403 4.131 1.00 89.44 174 ILE A C 1
ATOM 1355 O O . ILE A 1 174 ? 2.787 14.080 3.605 1.00 89.44 174 ILE A O 1
ATOM 1359 N N . LYS A 1 175 ? 4.156 12.293 3.587 1.00 92.38 175 LYS A N 1
ATOM 1360 C CA . LYS A 1 175 ? 3.734 11.729 2.315 1.00 92.38 175 LYS A CA 1
ATOM 1361 C C . LYS A 1 175 ? 3.303 10.278 2.524 1.00 92.38 175 LYS A C 1
ATOM 1363 O O . LYS A 1 175 ? 4.104 9.462 2.980 1.00 92.38 175 LYS A O 1
ATOM 1368 N N . ALA A 1 176 ? 2.056 9.977 2.184 1.00 93.44 176 ALA A N 1
ATOM 1369 C CA . ALA A 1 176 ? 1.500 8.632 2.148 1.00 93.44 176 ALA A CA 1
ATOM 1370 C C . ALA A 1 176 ? 1.268 8.227 0.687 1.00 93.44 176 ALA A C 1
ATOM 1372 O O . ALA A 1 176 ? 0.480 8.858 -0.018 1.00 93.44 176 ALA A O 1
ATOM 1373 N N . ASP A 1 177 ? 1.977 7.192 0.250 1.00 95.00 177 ASP A N 1
ATOM 1374 C CA . ASP A 1 177 ? 1.856 6.588 -1.071 1.00 95.00 177 ASP A CA 1
ATOM 1375 C C . ASP A 1 177 ? 1.103 5.265 -0.962 1.00 95.00 177 ASP A C 1
ATOM 1377 O O . ASP A 1 177 ? 1.441 4.426 -0.125 1.00 95.00 177 ASP A O 1
ATOM 1381 N N . VAL A 1 178 ? 0.100 5.085 -1.821 1.00 93.25 178 VAL A N 1
ATOM 1382 C CA . VAL A 1 178 ? -0.607 3.816 -2.011 1.00 93.25 178 VAL A CA 1
ATOM 1383 C C . VAL A 1 178 ? -0.356 3.311 -3.423 1.00 93.25 178 VAL A C 1
ATOM 1385 O O . VAL A 1 178 ? -0.526 4.063 -4.384 1.00 93.25 178 VAL A O 1
ATOM 1388 N N . THR A 1 179 ? 0.062 2.056 -3.551 1.00 92.25 179 THR A N 1
ATOM 1389 C CA . THR A 1 179 ? 0.560 1.500 -4.813 1.00 92.25 179 THR A CA 1
ATOM 1390 C C . THR A 1 179 ? -0.323 0.367 -5.316 1.00 92.25 179 THR A C 1
ATOM 1392 O O . THR A 1 179 ? -0.704 -0.480 -4.515 1.00 92.25 179 THR A O 1
ATOM 1395 N N . ALA A 1 180 ? -0.627 0.338 -6.616 1.00 81.38 180 ALA A N 1
ATOM 1396 C CA . ALA A 1 180 ? -1.463 -0.672 -7.274 1.00 81.38 180 ALA A CA 1
ATOM 1397 C C . ALA A 1 180 ? -0.865 -1.140 -8.609 1.00 81.38 180 ALA A C 1
ATOM 1399 O O . ALA A 1 180 ? -0.206 -0.317 -9.294 1.00 81.38 180 ALA A O 1
#